Protein AF-A0A2J8SGE6-F1 (afdb_monomer_lite)

Sequence (129 aa):
MLRLQMTDGHISCTAVEFSYMSEISLNTPPGTKVKLSGIVDIKNGFLLLNDSNTTVLGGEVEHLIEKWELQRSLSKHNRSNIGTEGGPPPFVPFGQKCVSHVQVDSRELDRRKTLQVTMPVKPTNDNDE

Organism: Pongo abelii (NCBI:txid9601)

Structure (mmCIF, N/CA/C/O backbone):
data_AF-A0A2J8SGE6-F1
#
_entry.id   AF-A0A2J8SGE6-F1
#
loop_
_atom_site.group_PDB
_atom_site.id
_atom_site.type_symbol
_atom_site.label_atom_id
_atom_site.label_alt_id
_atom_site.label_comp_id
_atom_site.label_asym_id
_atom_site.label_entity_id
_atom_site.label_seq_id
_atom_site.pdbx_PDB_ins_code
_atom_site.Cartn_x
_atom_site.Cartn_y
_atom_site.Cartn_z
_atom_site.occupancy
_atom_site.B_iso_or_equiv
_atom_site.auth_seq_id
_atom_site.auth_comp_id
_atom_site.auth_asym_id
_atom_site.auth_atom_id
_atom_site.pdbx_PDB_model_num
ATOM 1 N N . MET A 1 1 ? -10.335 5.017 -1.356 1.00 87.31 1 MET A N 1
ATOM 2 C CA . MET A 1 1 ? -10.394 3.543 -1.296 1.00 87.31 1 MET A CA 1
ATOM 3 C C . MET A 1 1 ? -9.316 2.957 -2.193 1.00 87.31 1 MET A C 1
ATOM 5 O O . MET A 1 1 ? -9.502 2.845 -3.402 1.00 87.31 1 MET A O 1
ATOM 9 N N . LEU A 1 2 ? -8.174 2.626 -1.601 1.00 94.19 2 LEU A N 1
ATOM 10 C CA . LEU A 1 2 ? -7.028 1.995 -2.250 1.00 94.19 2 LEU A CA 1
ATOM 11 C C . LEU A 1 2 ? -7.039 0.475 -2.042 1.00 94.19 2 LEU A C 1
ATOM 13 O O . LEU A 1 2 ? -7.456 -0.018 -0.994 1.00 94.19 2 LEU A O 1
ATOM 17 N N . ARG A 1 3 ? -6.534 -0.267 -3.035 1.00 95.44 3 ARG A N 1
ATOM 18 C CA . ARG A 1 3 ? -6.183 -1.688 -2.910 1.00 95.44 3 ARG A CA 1
ATOM 19 C C . ARG A 1 3 ? -4.673 -1.821 -3.030 1.00 95.44 3 ARG A C 1
ATOM 21 O O . ARG A 1 3 ? -4.116 -1.491 -4.074 1.00 95.44 3 ARG A O 1
ATOM 28 N N . LEU A 1 4 ? -4.030 -2.323 -1.987 1.00 95.50 4 LEU A N 1
ATOM 29 C CA . LEU A 1 4 ? -2.581 -2.462 -1.914 1.00 95.50 4 LEU A CA 1
ATOM 30 C C . LEU A 1 4 ? -2.195 -3.928 -2.091 1.00 95.50 4 LEU A C 1
ATOM 32 O O . LEU A 1 4 ? -2.804 -4.816 -1.495 1.00 95.50 4 LEU A O 1
ATOM 36 N N . GLN A 1 5 ? -1.177 -4.179 -2.907 1.00 95.81 5 GLN A N 1
ATOM 37 C CA . GLN A 1 5 ? -0.484 -5.462 -2.926 1.00 95.81 5 GLN A CA 1
ATOM 38 C C . GLN A 1 5 ? 0.791 -5.307 -2.114 1.00 95.81 5 GLN A C 1
ATOM 40 O O . GLN A 1 5 ? 1.620 -4.449 -2.411 1.00 95.81 5 GLN A O 1
ATOM 45 N N . MET A 1 6 ? 0.909 -6.109 -1.066 1.00 96.31 6 MET A N 1
ATOM 46 C CA . MET A 1 6 ? 1.995 -6.033 -0.100 1.00 96.31 6 MET A CA 1
ATOM 47 C C . MET A 1 6 ? 2.744 -7.361 -0.072 1.00 96.31 6 MET A C 1
ATOM 49 O O . MET A 1 6 ? 2.190 -8.406 -0.410 1.00 96.31 6 MET A O 1
ATOM 53 N N . THR A 1 7 ? 4.013 -7.317 0.315 1.00 96.94 7 THR A N 1
ATOM 54 C CA . THR A 1 7 ? 4.856 -8.504 0.461 1.00 96.94 7 THR A CA 1
ATOM 55 C C . THR A 1 7 ? 5.840 -8.295 1.601 1.00 96.94 7 THR A C 1
ATOM 57 O O . THR A 1 7 ? 6.327 -7.181 1.802 1.00 96.94 7 THR A O 1
ATOM 60 N N . ASP A 1 8 ? 6.132 -9.361 2.338 1.00 96.31 8 ASP A N 1
ATOM 61 C CA . ASP A 1 8 ? 7.225 -9.409 3.316 1.00 96.31 8 ASP A CA 1
ATOM 62 C C . ASP A 1 8 ? 8.561 -9.855 2.686 1.00 96.31 8 ASP A C 1
ATOM 64 O O . ASP A 1 8 ? 9.577 -9.941 3.372 1.00 96.31 8 ASP A O 1
ATOM 68 N N . GLY A 1 9 ? 8.568 -10.117 1.374 1.00 95.75 9 GLY A N 1
ATOM 69 C CA . GLY A 1 9 ? 9.696 -10.669 0.621 1.00 95.75 9 GLY A CA 1
ATOM 70 C C . GLY A 1 9 ? 9.510 -12.136 0.223 1.00 95.75 9 GLY A C 1
ATOM 71 O O . GLY A 1 9 ? 10.180 -12.597 -0.698 1.00 95.75 9 GLY A O 1
ATOM 72 N N . HIS A 1 10 ? 8.566 -12.847 0.842 1.00 96.81 10 HIS A N 1
ATOM 73 C CA . HIS A 1 10 ? 8.276 -14.255 0.558 1.00 96.81 10 HIS A CA 1
ATOM 74 C C . HIS A 1 10 ? 6.798 -14.493 0.249 1.00 96.81 10 HIS A C 1
ATOM 76 O O . HIS A 1 10 ? 6.465 -15.183 -0.715 1.00 96.81 10 HIS A O 1
ATOM 82 N N . ILE A 1 11 ? 5.905 -13.909 1.043 1.00 96.75 11 ILE A N 1
ATOM 83 C CA . ILE A 1 11 ? 4.461 -14.070 0.943 1.00 96.75 11 ILE A CA 1
ATOM 84 C C . ILE A 1 11 ? 3.851 -12.747 0.503 1.00 96.75 11 ILE A C 1
ATOM 86 O O . ILE A 1 11 ? 4.106 -11.687 1.070 1.00 96.75 11 ILE A O 1
ATOM 90 N N . SER A 1 12 ? 3.002 -12.82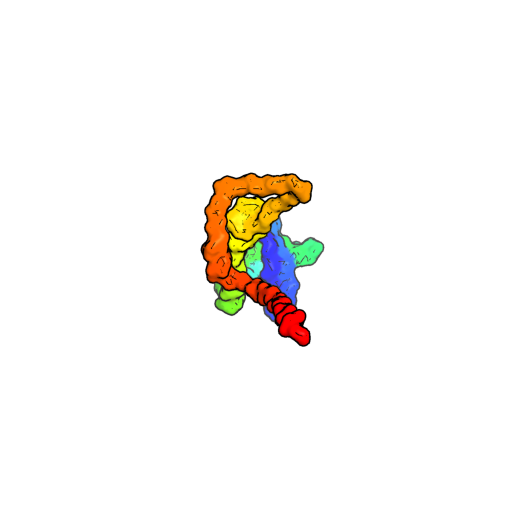5 -0.518 1.00 96.62 12 SER A N 1
ATOM 91 C CA . SER A 1 12 ? 2.218 -11.684 -0.980 1.00 96.62 12 SER A CA 1
ATOM 92 C C . SER A 1 12 ? 0.828 -11.703 -0.354 1.00 96.62 12 SER A C 1
ATOM 94 O O . SER A 1 12 ? 0.179 -12.747 -0.296 1.00 96.62 12 SER A O 1
ATOM 96 N N . CYS A 1 13 ? 0.344 -10.540 0.064 1.00 96.44 13 CYS A N 1
ATOM 97 C CA . CYS A 1 13 ? -1.010 -10.354 0.565 1.00 96.44 13 CYS A CA 1
ATOM 98 C C . CYS A 1 13 ? -1.667 -9.130 -0.079 1.00 96.44 13 CYS A C 1
ATOM 100 O O . CYS A 1 13 ? -1.011 -8.278 -0.685 1.00 96.44 13 CYS A O 1
ATOM 102 N N . THR A 1 14 ? -2.994 -9.064 0.019 1.00 97.44 14 THR A N 1
ATOM 103 C CA . THR A 1 14 ? -3.757 -7.913 -0.464 1.00 97.44 14 THR A CA 1
ATOM 104 C C . THR A 1 14 ? -4.375 -7.189 0.717 1.00 97.44 14 THR A C 1
ATOM 106 O O . THR A 1 14 ? -4.931 -7.810 1.621 1.00 97.44 14 THR A O 1
ATOM 109 N N . ALA A 1 15 ? -4.294 -5.870 0.696 1.00 96.81 15 ALA A N 1
ATOM 110 C CA . ALA A 1 15 ? -4.876 -5.009 1.703 1.00 96.81 15 ALA A CA 1
ATOM 111 C C . ALA A 1 15 ? -5.817 -3.995 1.053 1.00 96.81 15 ALA A C 1
ATOM 113 O O . ALA A 1 15 ? -5.686 -3.668 -0.132 1.00 96.81 15 ALA A O 1
ATOM 114 N N . VAL A 1 16 ? -6.781 -3.511 1.824 1.00 96.25 16 VAL A N 1
ATOM 115 C CA . VAL A 1 16 ? -7.722 -2.477 1.402 1.00 96.25 16 VAL A CA 1
ATOM 116 C C . VAL A 1 16 ? -7.757 -1.364 2.434 1.00 96.25 16 VAL A C 1
ATOM 118 O O . VAL A 1 16 ? -7.721 -1.607 3.639 1.00 96.25 16 VAL A O 1
ATOM 121 N N . GLU A 1 17 ? -7.840 -0.137 1.940 1.00 95.06 17 GLU A N 1
ATOM 122 C CA . GLU A 1 17 ? -8.131 1.035 2.756 1.00 95.06 17 GLU A CA 1
ATOM 123 C C . GLU A 1 17 ? -9.577 0.926 3.264 1.00 95.06 17 GLU A C 1
ATOM 125 O O . GLU A 1 17 ? -10.528 1.112 2.500 1.00 95.06 17 GLU A O 1
ATOM 130 N N . PHE A 1 18 ? -9.739 0.573 4.541 1.00 94.12 18 PHE A N 1
ATOM 131 C CA . PHE A 1 18 ? -11.044 0.425 5.188 1.00 94.12 18 PHE A CA 1
ATOM 132 C C . PHE A 1 18 ? -11.571 1.761 5.725 1.00 94.12 18 PHE A C 1
ATOM 134 O O . PHE A 1 18 ? -12.774 2.011 5.741 1.00 94.12 18 PHE A O 1
ATOM 141 N N . SER A 1 19 ? -10.670 2.637 6.157 1.00 91.94 19 SER A N 1
ATOM 142 C CA . SER A 1 19 ? -10.953 4.023 6.538 1.00 91.94 19 SER A CA 1
ATOM 143 C C . SER A 1 19 ? -9.974 4.939 5.824 1.00 91.94 19 SER A C 1
ATOM 145 O O . SER A 1 19 ? -8.906 4.474 5.443 1.00 91.94 19 SER A O 1
ATOM 147 N N . TYR A 1 20 ? -10.345 6.207 5.627 1.00 89.88 20 TYR A N 1
ATOM 148 C CA . TYR A 1 20 ? -9.513 7.160 4.891 1.00 89.88 20 TYR A CA 1
ATOM 149 C C . TYR A 1 20 ? -8.087 7.200 5.447 1.00 89.88 20 TYR A C 1
ATOM 151 O O . TYR A 1 20 ? -7.924 7.363 6.657 1.00 89.88 20 TYR A O 1
ATOM 159 N N . MET A 1 21 ? -7.100 7.059 4.561 1.00 89.94 21 MET A N 1
ATOM 160 C CA . MET A 1 21 ? -5.684 7.139 4.904 1.00 89.94 21 MET A CA 1
ATOM 161 C C . MET A 1 21 ? -5.003 8.279 4.159 1.00 89.94 21 MET A C 1
ATOM 163 O O . MET A 1 21 ? -4.990 8.310 2.929 1.00 89.94 21 MET A O 1
ATOM 167 N N . SER A 1 22 ? -4.415 9.217 4.899 1.00 87.62 22 SER A N 1
ATOM 168 C CA . SER A 1 22 ? -3.797 10.408 4.293 1.00 87.62 22 SER A CA 1
ATOM 169 C C . SER A 1 22 ? -2.366 10.178 3.791 1.00 87.62 22 SER A C 1
ATOM 171 O O . SER A 1 22 ? -1.934 10.837 2.845 1.00 87.62 22 SER A O 1
ATOM 173 N N . GLU A 1 23 ? -1.638 9.229 4.385 1.00 88.38 23 GLU A N 1
ATOM 174 C CA . GLU A 1 23 ? -0.219 8.992 4.081 1.00 88.38 23 GLU A CA 1
ATOM 175 C C . GLU A 1 23 ? 0.015 8.193 2.787 1.00 88.38 23 GLU A C 1
ATOM 177 O O . GLU A 1 23 ? 1.106 8.238 2.214 1.00 88.38 23 GLU A O 1
ATOM 182 N N . ILE A 1 24 ? -0.991 7.454 2.305 1.00 92.50 24 ILE A N 1
ATOM 183 C CA . ILE A 1 24 ? -0.877 6.581 1.130 1.00 92.50 24 ILE A CA 1
ATOM 184 C C . ILE A 1 24 ? -1.783 7.098 0.014 1.00 92.50 24 ILE A C 1
ATOM 186 O O . ILE A 1 24 ? -2.949 7.411 0.224 1.00 92.50 24 ILE A O 1
ATOM 190 N N . SER A 1 25 ? -1.258 7.152 -1.210 1.00 92.19 25 SER A N 1
ATOM 191 C CA . SER A 1 25 ? -2.011 7.573 -2.392 1.00 92.19 25 SER A CA 1
ATOM 192 C C . SER A 1 25 ? -1.638 6.741 -3.621 1.00 92.19 25 SER A C 1
ATOM 194 O O . SER A 1 25 ? -0.690 5.960 -3.606 1.00 92.19 25 SER A O 1
ATOM 196 N N . LEU A 1 26 ? -2.332 6.955 -4.744 1.00 89.62 26 LEU A N 1
ATOM 197 C CA . LEU A 1 26 ? -1.946 6.373 -6.040 1.00 89.62 26 LEU A CA 1
ATOM 198 C C . LEU A 1 26 ? -0.599 6.897 -6.575 1.00 89.62 26 LEU A C 1
ATOM 200 O O . LEU A 1 26 ? -0.118 6.411 -7.596 1.00 89.62 26 LEU A O 1
ATOM 204 N N . ASN A 1 27 ? -0.007 7.903 -5.927 1.00 90.12 27 ASN A N 1
ATOM 205 C CA . ASN A 1 27 ? 1.314 8.427 -6.262 1.00 90.12 27 ASN A CA 1
ATOM 206 C C . ASN A 1 27 ? 2.422 7.853 -5.375 1.00 90.12 27 ASN A C 1
ATOM 208 O O . ASN A 1 27 ? 3.582 8.178 -5.602 1.00 90.12 27 ASN A O 1
ATOM 212 N N . THR A 1 28 ? 2.086 7.027 -4.382 1.00 93.00 28 THR A N 1
ATOM 213 C CA . THR A 1 28 ? 3.083 6.369 -3.539 1.00 93.00 28 THR A CA 1
ATOM 214 C C . THR A 1 28 ? 3.911 5.402 -4.397 1.00 93.00 28 THR A C 1
ATOM 216 O O . THR A 1 28 ? 3.322 4.548 -5.070 1.00 93.00 28 THR A O 1
ATOM 219 N N . PRO A 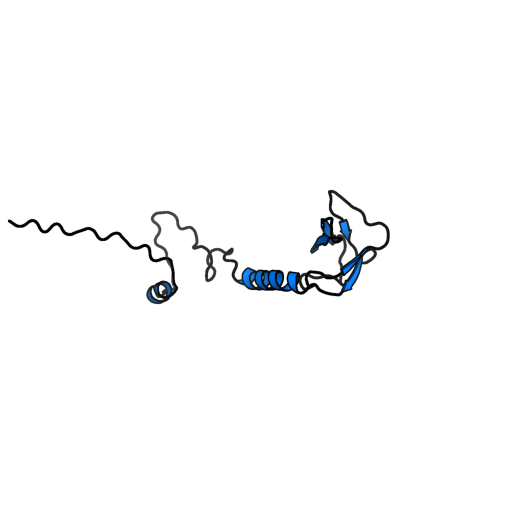1 29 ? 5.250 5.535 -4.416 1.00 93.88 29 PRO A N 1
ATOM 220 C CA . PRO A 1 29 ? 6.090 4.741 -5.296 1.00 93.88 29 PRO A CA 1
ATOM 221 C C . PRO A 1 29 ? 6.087 3.257 -4.889 1.00 93.88 29 PRO A C 1
ATOM 223 O O . PRO A 1 29 ? 6.007 2.913 -3.705 1.00 93.88 29 PRO A O 1
ATOM 226 N N . PRO A 1 30 ? 6.196 2.334 -5.856 1.00 95.12 30 PRO A N 1
ATOM 227 C CA . PRO A 1 30 ? 6.391 0.927 -5.556 1.00 95.12 30 PRO A CA 1
ATOM 228 C C . PRO A 1 30 ? 7.614 0.678 -4.670 1.00 95.12 30 PRO A C 1
ATOM 230 O O . PRO A 1 30 ? 8.678 1.276 -4.829 1.00 95.12 30 PRO A O 1
ATOM 233 N N . GLY A 1 31 ? 7.467 -0.264 -3.741 1.00 95.19 31 GLY A N 1
ATOM 234 C CA . GLY A 1 31 ? 8.528 -0.621 -2.806 1.00 95.19 31 GLY A CA 1
ATOM 235 C C . GLY A 1 31 ? 8.553 0.203 -1.518 1.00 95.19 31 GLY A C 1
ATOM 236 O O . GLY A 1 31 ? 9.367 -0.117 -0.645 1.00 95.19 31 GLY A O 1
ATOM 237 N N . THR A 1 32 ? 7.651 1.179 -1.355 1.00 96.88 32 THR A N 1
ATOM 238 C CA . THR A 1 32 ? 7.423 1.860 -0.074 1.00 96.88 32 THR A CA 1
ATOM 239 C C . THR A 1 32 ? 7.166 0.865 1.048 1.00 96.88 32 THR A C 1
ATOM 241 O O . THR A 1 32 ? 6.368 -0.066 0.925 1.00 96.88 32 THR A O 1
ATOM 244 N N . LYS A 1 33 ? 7.877 1.058 2.158 1.00 97.00 33 LYS A N 1
ATOM 245 C CA . LYS A 1 33 ? 7.747 0.243 3.358 1.00 97.00 33 LYS A CA 1
ATOM 246 C C . LYS A 1 33 ? 6.676 0.846 4.253 1.00 97.00 33 LYS A C 1
ATOM 248 O O . LYS A 1 33 ? 6.658 2.048 4.511 1.00 97.00 33 LYS A O 1
ATOM 253 N N . VAL A 1 34 ? 5.797 -0.015 4.742 1.00 96.44 34 VAL A N 1
ATOM 254 C CA . VAL A 1 34 ? 4.750 0.340 5.696 1.00 96.44 34 VAL A CA 1
ATOM 255 C C . VAL A 1 34 ? 4.868 -0.570 6.903 1.00 96.44 34 VAL A C 1
ATOM 257 O O . VAL A 1 34 ? 5.197 -1.751 6.781 1.00 96.44 34 VAL A O 1
ATOM 260 N N . LYS A 1 35 ? 4.621 -0.009 8.079 1.00 95.81 35 LYS A N 1
ATOM 261 C CA . LYS A 1 35 ? 4.583 -0.739 9.335 1.00 95.81 35 LYS A CA 1
ATOM 262 C C . LYS A 1 35 ? 3.132 -0.963 9.719 1.00 95.81 35 LYS A C 1
ATOM 264 O O . LYS A 1 35 ? 2.378 -0.002 9.845 1.00 95.81 35 LYS A O 1
ATOM 269 N N . LEU A 1 36 ? 2.779 -2.220 9.952 1.00 95.69 36 LEU A N 1
ATOM 270 C CA . LEU A 1 36 ? 1.513 -2.577 10.577 1.00 95.69 36 LEU A CA 1
ATOM 271 C C . LEU A 1 36 ? 1.711 -2.641 12.093 1.00 95.69 36 LEU A C 1
ATOM 273 O O . LEU A 1 36 ? 2.664 -3.260 12.571 1.00 95.69 36 LEU A O 1
ATOM 277 N N . SER A 1 37 ? 0.840 -1.974 12.842 1.00 95.00 37 SER A N 1
ATOM 278 C CA . SER A 1 37 ? 0.895 -1.884 14.301 1.00 95.00 37 SER A CA 1
ATOM 279 C C . SER A 1 37 ? -0.416 -2.367 14.916 1.00 95.00 37 SER A C 1
ATOM 281 O O . SER A 1 37 ? -1.499 -2.052 14.431 1.00 95.00 37 SER A O 1
ATOM 283 N N . GLY A 1 38 ? -0.313 -3.113 16.017 1.00 94.62 38 GLY A N 1
ATOM 284 C CA . GLY A 1 38 ? -1.473 -3.696 16.689 1.00 94.62 38 GLY A CA 1
ATOM 285 C C . GLY A 1 38 ? -2.047 -4.908 15.953 1.00 94.62 38 GLY A C 1
ATOM 286 O O . GLY A 1 38 ? -1.338 -5.613 15.236 1.00 94.62 38 GLY A O 1
ATOM 287 N N . ILE A 1 39 ? -3.333 -5.171 16.179 1.00 94.69 39 ILE A N 1
ATOM 288 C CA . ILE A 1 39 ? -4.060 -6.275 15.546 1.00 94.69 39 ILE A CA 1
ATOM 289 C C . ILE A 1 39 ? -4.759 -5.729 14.301 1.00 94.69 39 ILE A C 1
ATOM 291 O O . ILE A 1 39 ? -5.574 -4.813 14.396 1.00 94.69 39 ILE A O 1
ATOM 295 N N . VAL A 1 40 ? -4.429 -6.292 13.138 1.00 95.81 40 VAL A N 1
ATOM 296 C CA . VAL A 1 40 ? -5.056 -5.947 11.857 1.00 95.81 40 VAL A CA 1
ATOM 297 C C . VAL A 1 40 ? -6.068 -7.024 11.502 1.00 95.81 40 VAL A C 1
ATOM 299 O O . VAL A 1 40 ? -5.718 -8.200 11.384 1.00 95.81 40 VAL A O 1
ATOM 302 N N . ASP A 1 41 ? -7.319 -6.620 11.310 1.00 95.81 41 ASP A N 1
ATOM 303 C CA . ASP A 1 41 ? -8.372 -7.536 10.897 1.00 95.81 41 ASP A CA 1
ATOM 304 C C . ASP A 1 41 ? -8.164 -8.010 9.459 1.00 95.81 41 ASP A C 1
ATOM 306 O O . ASP A 1 41 ? -7.896 -7.224 8.546 1.00 95.81 41 ASP A O 1
ATOM 310 N N . ILE A 1 42 ? -8.350 -9.313 9.253 1.00 96.44 42 ILE A N 1
ATOM 311 C CA . ILE A 1 42 ? -8.332 -9.937 7.933 1.00 96.44 42 ILE A CA 1
ATOM 312 C C . ILE A 1 42 ? -9.720 -10.503 7.649 1.00 96.44 42 ILE A C 1
ATOM 314 O O . ILE A 1 42 ? -10.225 -11.352 8.388 1.00 96.44 42 ILE A O 1
ATOM 318 N N . LYS A 1 43 ? -10.341 -10.057 6.555 1.00 96.19 43 LYS A N 1
ATOM 319 C CA . LYS A 1 43 ? -11.639 -10.560 6.084 1.00 96.19 43 LYS A CA 1
ATOM 320 C C . LYS A 1 43 ? -11.519 -10.993 4.632 1.00 96.19 43 LYS A C 1
ATOM 322 O O . LYS A 1 43 ? -11.049 -10.233 3.793 1.00 96.19 4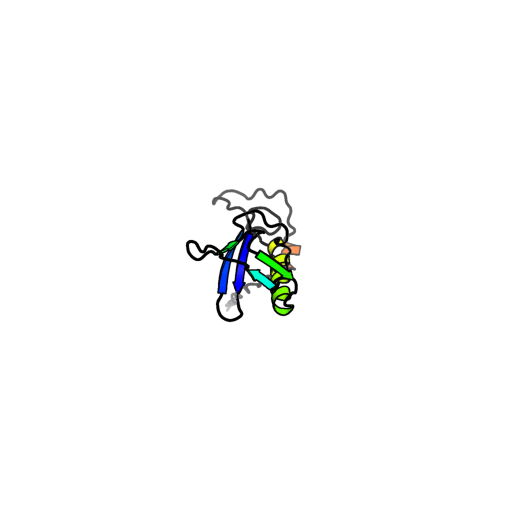3 LYS A O 1
ATOM 327 N N . ASN A 1 44 ? -11.906 -12.236 4.339 1.00 95.38 44 ASN A N 1
ATOM 328 C CA . ASN A 1 44 ? -11.871 -12.809 2.985 1.00 95.38 44 ASN A CA 1
ATOM 329 C C . ASN A 1 44 ? -10.498 -12.681 2.284 1.00 95.38 44 ASN A C 1
ATOM 331 O O . ASN A 1 44 ? -10.436 -12.521 1.070 1.00 95.38 44 ASN A O 1
ATOM 335 N N . GLY A 1 45 ? -9.401 -12.736 3.048 1.00 94.12 45 GLY A N 1
ATOM 336 C CA . GLY A 1 45 ? -8.037 -12.599 2.523 1.00 94.12 45 GLY A CA 1
ATOM 337 C C . GLY A 1 45 ? -7.559 -11.157 2.315 1.00 94.12 45 GLY A C 1
ATOM 338 O O . GLY A 1 45 ? -6.453 -10.966 1.814 1.00 94.12 45 GLY A O 1
ATOM 339 N N . PHE A 1 46 ? -8.351 -10.157 2.714 1.00 96.44 46 PHE A N 1
ATOM 340 C CA . PHE A 1 46 ? -7.969 -8.748 2.679 1.00 96.44 46 PHE A CA 1
ATOM 341 C C . PHE A 1 46 ? -7.641 -8.225 4.073 1.00 96.44 46 PHE A C 1
ATOM 343 O O . PHE A 1 46 ? -8.447 -8.371 4.993 1.00 96.44 46 PHE A O 1
ATOM 350 N N . LEU A 1 47 ? -6.479 -7.585 4.209 1.00 96.38 47 LEU A N 1
ATOM 351 C CA . LEU A 1 47 ? -6.128 -6.815 5.401 1.00 96.38 47 LEU A CA 1
ATOM 352 C C . LEU A 1 47 ? -6.906 -5.495 5.397 1.00 96.38 47 LEU A C 1
ATOM 354 O O . LEU A 1 47 ? -6.888 -4.773 4.397 1.00 96.38 47 LEU A O 1
ATOM 358 N N . LEU A 1 48 ? -7.570 -5.179 6.506 1.00 95.94 48 LEU A N 1
ATOM 359 C CA . LEU A 1 48 ? -8.335 -3.946 6.676 1.00 95.94 48 LEU A CA 1
ATOM 360 C C . LEU A 1 48 ? -7.448 -2.862 7.295 1.00 95.94 48 LEU A C 1
ATOM 362 O O . LEU A 1 48 ? -7.179 -2.866 8.499 1.00 95.94 48 LEU A O 1
ATOM 366 N N . LEU A 1 49 ? -6.973 -1.938 6.461 1.00 95.62 49 LEU A N 1
ATOM 367 C CA . LEU A 1 49 ? -6.044 -0.892 6.883 1.00 95.62 49 LEU A CA 1
ATOM 368 C C . LEU A 1 49 ? -6.766 0.402 7.249 1.00 95.62 49 LEU A C 1
ATOM 370 O O . LEU A 1 49 ? -7.777 0.771 6.645 1.00 95.62 49 LEU A O 1
ATOM 374 N N . ASN A 1 50 ? -6.216 1.086 8.245 1.00 94.12 50 ASN A N 1
ATOM 375 C CA . ASN A 1 50 ? -6.622 2.407 8.700 1.00 94.12 50 ASN A CA 1
ATOM 376 C C . ASN A 1 50 ? -5.389 3.190 9.193 1.00 94.12 50 ASN A C 1
ATOM 378 O O . ASN A 1 50 ? -4.321 2.614 9.407 1.00 94.12 50 ASN A O 1
ATOM 382 N N . ASP A 1 51 ? -5.547 4.49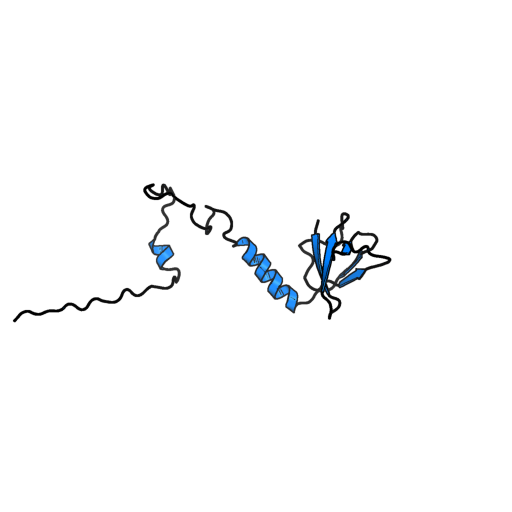6 9.421 1.00 92.81 51 ASP A N 1
ATOM 383 C CA . ASP A 1 51 ? -4.458 5.357 9.918 1.00 92.81 51 ASP A CA 1
ATOM 384 C C . ASP A 1 51 ? -3.978 4.971 11.334 1.00 92.81 51 ASP A C 1
ATOM 386 O O . ASP A 1 51 ? -2.883 5.337 11.747 1.00 92.81 51 ASP A O 1
ATOM 390 N N . SER A 1 52 ? -4.765 4.208 12.101 1.00 92.69 52 SER A N 1
ATOM 391 C CA . SER A 1 52 ? -4.371 3.762 13.447 1.00 92.69 52 SER A CA 1
ATOM 392 C C . SER A 1 52 ? -3.458 2.534 13.439 1.00 92.69 52 SER A C 1
ATOM 394 O O . SER A 1 52 ? -2.653 2.361 14.352 1.00 92.69 52 SER A O 1
ATOM 396 N N . ASN A 1 53 ? -3.598 1.660 12.441 1.00 94.06 53 ASN A N 1
ATOM 397 C CA . ASN A 1 53 ? -2.884 0.389 12.359 1.00 94.06 53 ASN A CA 1
ATOM 398 C C . ASN A 1 53 ? -1.776 0.382 11.304 1.00 94.06 53 ASN A C 1
ATOM 400 O O .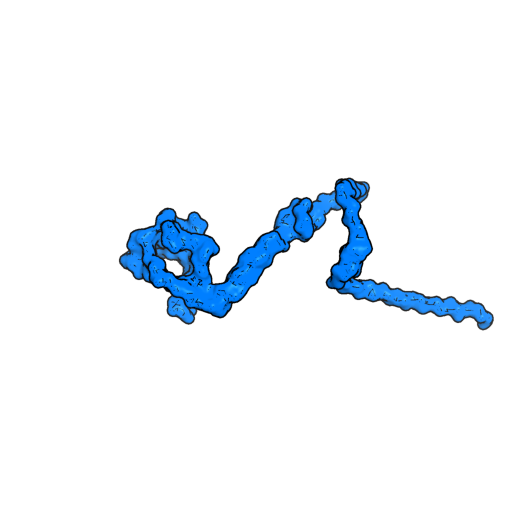 ASN A 1 53 ? -1.011 -0.579 11.250 1.00 94.06 53 ASN A O 1
ATOM 404 N N . THR A 1 54 ? -1.666 1.430 10.490 1.00 95.19 54 THR A N 1
ATOM 405 C CA . THR A 1 54 ? -0.687 1.523 9.409 1.00 95.19 54 THR A CA 1
ATOM 406 C C . THR A 1 54 ? 0.098 2.820 9.513 1.00 95.19 54 THR A C 1
ATOM 408 O O . THR A 1 54 ? -0.477 3.890 9.657 1.00 95.19 54 THR A O 1
ATOM 411 N N . THR A 1 55 ? 1.420 2.729 9.403 1.00 95.56 55 THR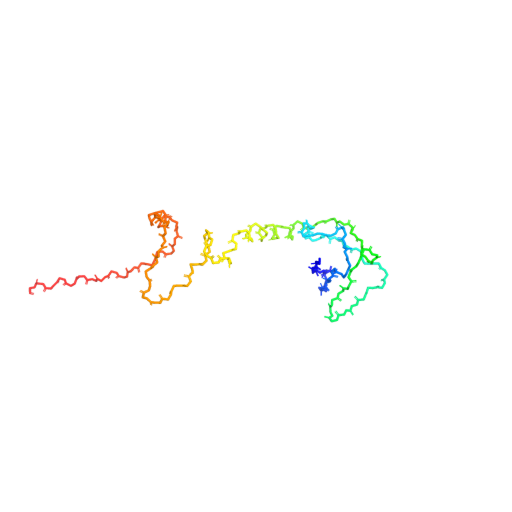 A N 1
ATOM 412 C CA . THR A 1 55 ? 2.316 3.893 9.365 1.00 95.56 55 THR A CA 1
ATOM 413 C C . THR A 1 55 ? 3.267 3.759 8.188 1.00 95.56 55 THR A C 1
ATOM 415 O O . THR A 1 55 ? 3.881 2.701 8.005 1.00 95.56 55 THR A O 1
ATOM 418 N N . VAL A 1 56 ? 3.420 4.811 7.387 1.00 96.06 56 VAL A N 1
ATOM 419 C CA . VAL A 1 56 ? 4.334 4.795 6.245 1.00 96.06 56 VAL A CA 1
ATOM 420 C C . VAL A 1 56 ? 5.758 5.069 6.725 1.00 96.06 56 VAL A C 1
ATOM 422 O O . VAL A 1 56 ? 6.053 6.104 7.311 1.00 96.06 56 VAL A O 1
ATOM 425 N N . LEU A 1 57 ? 6.669 4.127 6.469 1.00 95.62 57 LEU A N 1
ATOM 426 C CA . LEU A 1 57 ? 8.101 4.302 6.745 1.00 95.62 57 LEU A CA 1
ATOM 427 C C . LEU A 1 57 ? 8.826 4.975 5.570 1.00 95.62 57 LEU A C 1
ATOM 429 O O . LEU A 1 57 ? 9.934 5.482 5.729 1.00 95.62 57 LEU A O 1
ATOM 433 N N . GLY A 1 58 ? 8.207 4.968 4.388 1.00 94.19 58 GLY A N 1
ATOM 434 C CA . GLY A 1 58 ? 8.761 5.538 3.167 1.00 94.19 58 GLY A CA 1
ATOM 435 C C . GLY A 1 58 ? 9.702 4.576 2.445 1.00 94.19 58 GLY A C 1
ATOM 436 O O . GLY A 1 58 ? 9.543 3.351 2.494 1.00 94.19 58 GLY A O 1
ATOM 437 N N . GLY A 1 59 ? 10.669 5.151 1.738 1.00 94.69 59 GLY A N 1
ATOM 438 C CA . GLY A 1 59 ? 11.560 4.421 0.846 1.00 94.69 59 GLY A CA 1
ATOM 439 C C . GLY A 1 59 ? 10.887 4.001 -0.459 1.00 94.69 59 GLY A C 1
ATOM 440 O O . GLY A 1 59 ? 9.671 4.098 -0.641 1.00 94.69 59 GLY A O 1
ATOM 441 N N . GLU A 1 60 ? 11.715 3.519 -1.370 1.00 93.75 60 GLU A N 1
ATOM 442 C CA . GLU A 1 60 ? 11.313 3.107 -2.706 1.00 93.75 60 GLU A CA 1
ATOM 443 C C . GLU A 1 60 ? 12.232 1.994 -3.210 1.00 93.75 60 GLU A C 1
ATOM 445 O O . GLU A 1 60 ? 13.299 1.745 -2.643 1.00 93.75 60 GLU A O 1
ATOM 450 N N . VAL A 1 61 ? 11.793 1.276 -4.240 1.00 94.69 61 VAL A N 1
ATOM 451 C CA . VAL A 1 61 ? 12.601 0.242 -4.890 1.00 94.69 61 VAL A CA 1
ATOM 452 C C . VAL A 1 61 ? 12.654 0.563 -6.376 1.00 94.69 61 VAL A C 1
ATOM 454 O O . VAL A 1 61 ? 11.690 0.311 -7.095 1.00 94.69 61 VAL A O 1
ATOM 457 N N . GLU A 1 62 ? 13.790 1.099 -6.820 1.00 92.50 62 GLU A N 1
ATOM 458 C CA . GLU A 1 62 ? 14.029 1.607 -8.181 1.00 92.50 62 GLU A CA 1
ATOM 459 C C . GLU A 1 62 ? 13.558 0.631 -9.270 1.00 92.50 62 GLU A C 1
ATOM 461 O O . GLU A 1 62 ? 12.754 0.984 -10.131 1.00 92.50 62 GLU A O 1
ATOM 466 N N . HIS A 1 63 ? 13.924 -0.647 -9.151 1.00 91.00 63 HIS A N 1
ATOM 467 C CA . HIS A 1 63 ? 13.553 -1.662 -10.139 1.00 91.00 63 HIS A CA 1
ATOM 468 C C . HIS A 1 63 ? 12.034 -1.920 -10.244 1.00 91.00 63 HIS A C 1
ATOM 470 O O . HIS A 1 63 ? 11.539 -2.366 -11.279 1.00 91.00 63 HIS A O 1
ATOM 476 N N . LEU A 1 64 ? 11.262 -1.647 -9.184 1.00 90.50 64 LEU A N 1
ATOM 477 C CA . LEU A 1 64 ? 9.796 -1.714 -9.233 1.00 90.50 64 LEU A CA 1
ATOM 478 C C . LEU A 1 64 ? 9.182 -0.434 -9.814 1.00 90.50 64 LEU A C 1
ATOM 480 O O . LEU A 1 64 ? 8.112 -0.499 -10.426 1.00 90.50 64 LEU A O 1
ATOM 484 N N . ILE A 1 65 ? 9.847 0.710 -9.634 1.00 91.12 65 ILE A N 1
ATOM 485 C CA . ILE A 1 65 ? 9.398 2.012 -10.132 1.00 91.12 65 ILE A CA 1
ATOM 486 C C . ILE A 1 65 ? 9.453 2.050 -11.658 1.00 91.12 65 ILE A C 1
ATOM 488 O O . ILE A 1 65 ? 8.456 2.423 -12.268 1.00 91.12 65 ILE A O 1
ATOM 492 N N . GLU A 1 66 ? 10.541 1.588 -12.283 1.00 89.00 66 GLU A N 1
ATOM 493 C CA . GLU A 1 66 ? 10.707 1.613 -13.748 1.00 89.00 66 GLU A CA 1
ATOM 494 C C . GLU A 1 66 ? 9.498 1.009 -14.485 1.00 89.00 66 GLU A C 1
ATOM 496 O O . GLU A 1 66 ? 8.895 1.620 -15.375 1.00 89.00 66 GLU A O 1
ATOM 501 N N . LYS A 1 67 ? 9.084 -0.196 -14.069 1.00 85.12 67 LYS A N 1
ATOM 502 C CA . LYS A 1 67 ? 7.923 -0.891 -14.640 1.00 85.12 67 LYS A CA 1
ATOM 503 C C . LYS A 1 67 ? 6.623 -0.127 -14.384 1.00 85.12 67 LYS A C 1
ATOM 505 O O . LYS A 1 67 ? 5.764 -0.058 -15.266 1.00 85.12 67 LYS A O 1
ATOM 510 N N . TRP A 1 68 ? 6.459 0.408 -13.179 1.00 87.88 68 TRP A N 1
ATOM 511 C CA . TRP A 1 68 ? 5.252 1.119 -12.769 1.00 87.88 68 TRP A CA 1
ATOM 512 C C . TRP A 1 68 ? 5.082 2.454 -13.496 1.00 87.88 68 TRP A C 1
ATOM 514 O O . TRP A 1 68 ? 3.984 2.745 -13.971 1.00 87.88 68 TRP A O 1
ATOM 524 N N . GLU A 1 69 ? 6.148 3.236 -13.656 1.00 85.69 69 GLU A N 1
ATOM 525 C CA . GLU A 1 69 ? 6.121 4.497 -14.399 1.00 85.69 69 GLU A CA 1
ATOM 526 C C . GLU A 1 69 ? 5.824 4.273 -15.878 1.00 85.69 69 GLU A C 1
ATOM 528 O O . GLU A 1 69 ? 4.982 4.974 -16.449 1.00 85.69 69 GLU A O 1
ATOM 533 N N . LEU A 1 70 ? 6.435 3.250 -16.488 1.00 85.25 70 LEU A N 1
ATOM 534 C CA . LEU A 1 70 ? 6.129 2.864 -17.862 1.00 85.25 70 LEU A CA 1
ATOM 535 C C . LEU A 1 70 ? 4.646 2.513 -18.013 1.00 85.25 70 LEU A C 1
ATOM 537 O O . LEU A 1 70 ? 3.972 3.038 -18.902 1.00 85.25 70 LEU A O 1
ATOM 541 N N . GLN A 1 71 ? 4.111 1.673 -17.123 1.00 83.19 71 GLN A N 1
ATOM 542 C CA . GLN A 1 71 ? 2.688 1.333 -17.132 1.00 83.19 71 GLN A CA 1
ATOM 543 C C . GLN A 1 71 ? 1.817 2.577 -16.954 1.00 83.19 71 GLN A C 1
ATOM 545 O O . GLN A 1 71 ? 0.899 2.784 -17.739 1.00 83.19 71 GLN A O 1
ATOM 550 N N . ARG A 1 72 ? 2.133 3.448 -15.993 1.00 82.69 72 ARG A N 1
ATOM 551 C CA . ARG A 1 72 ? 1.407 4.698 -15.737 1.00 82.69 72 ARG A CA 1
ATOM 552 C C . ARG A 1 72 ? 1.419 5.643 -16.944 1.00 82.69 72 ARG A C 1
ATOM 554 O O . ARG A 1 72 ? 0.403 6.283 -17.222 1.00 82.69 72 ARG A O 1
ATOM 561 N N . SER A 1 73 ? 2.531 5.720 -17.673 1.00 81.50 73 SER A N 1
ATOM 562 C CA . SER A 1 73 ? 2.658 6.502 -18.910 1.00 81.50 73 SER A CA 1
ATOM 563 C C . SER A 1 73 ? 1.822 5.909 -20.054 1.00 81.50 73 SER A C 1
ATOM 565 O O . SER A 1 73 ? 1.105 6.628 -20.758 1.00 81.50 73 SER A O 1
ATOM 567 N N . LEU A 1 74 ? 1.827 4.580 -20.200 1.00 77.81 74 LEU A N 1
ATOM 568 C CA . LEU A 1 74 ? 1.049 3.867 -21.217 1.00 77.81 74 LEU A CA 1
ATOM 569 C C . LEU A 1 74 ? -0.455 3.841 -20.929 1.00 77.81 74 LEU A C 1
ATOM 571 O O . LEU A 1 74 ? -1.240 3.846 -21.873 1.00 77.81 74 LEU A O 1
ATOM 575 N N . SER A 1 75 ? -0.884 3.891 -19.666 1.00 66.38 75 SER A N 1
ATOM 576 C CA . SER A 1 75 ? -2.304 3.967 -19.286 1.00 66.38 75 SER A CA 1
ATOM 577 C C . SER A 1 75 ? -3.030 5.141 -19.945 1.00 66.38 75 SER A C 1
ATOM 579 O O . SER A 1 75 ? -4.206 5.027 -20.280 1.00 66.38 75 SER A O 1
ATOM 581 N N . LYS A 1 76 ? -2.328 6.256 -20.189 1.00 62.50 76 LYS A N 1
ATOM 582 C CA . LYS A 1 76 ? -2.869 7.422 -20.910 1.00 62.50 76 LYS A CA 1
ATOM 583 C C . LYS A 1 76 ? -3.150 7.139 -22.389 1.00 62.50 76 LYS A C 1
ATOM 585 O O . LYS A 1 76 ? -3.961 7.822 -22.997 1.00 62.50 76 LYS A O 1
ATOM 590 N N . HIS A 1 77 ? -2.490 6.130 -22.948 1.00 61.53 77 HIS A N 1
ATOM 591 C CA . HIS A 1 77 ? -2.645 5.668 -24.324 1.00 61.53 77 HIS A CA 1
ATOM 592 C C . HIS A 1 77 ? -3.570 4.447 -24.419 1.00 61.53 77 HIS A C 1
ATOM 594 O O . HIS A 1 77 ? -3.681 3.845 -25.488 1.00 61.53 77 HIS A O 1
ATOM 600 N N . ASN A 1 78 ? -4.220 4.053 -23.316 1.00 57.50 78 ASN A N 1
ATOM 601 C CA . ASN A 1 78 ? -5.160 2.946 -23.321 1.00 57.50 78 ASN A CA 1
ATOM 602 C C . ASN A 1 78 ? -6.394 3.327 -24.150 1.00 57.50 78 ASN A C 1
ATOM 604 O O . ASN A 1 78 ? -7.254 4.095 -23.716 1.00 57.50 78 ASN A O 1
ATOM 608 N N . ARG A 1 79 ? -6.464 2.747 -25.347 1.00 62.81 79 ARG A N 1
ATOM 609 C CA . ARG A 1 79 ? -7.517 2.856 -26.364 1.00 62.81 79 ARG A CA 1
ATOM 610 C C . ARG A 1 79 ? -8.808 2.165 -25.898 1.00 62.81 79 ARG A C 1
ATOM 612 O O . ARG A 1 79 ? -9.333 1.305 -26.583 1.00 62.81 79 ARG A O 1
ATOM 619 N N . SER A 1 80 ? -9.277 2.446 -24.690 1.00 57.50 80 SER A N 1
ATOM 620 C CA . SER A 1 80 ? -10.448 1.776 -24.099 1.00 57.50 80 SER A CA 1
ATOM 621 C C . SER A 1 80 ? -11.752 2.542 -24.326 1.00 57.50 80 SER A C 1
ATOM 623 O O . SER A 1 80 ? -12.828 1.959 -24.228 1.00 57.50 80 SER A O 1
ATOM 625 N N . ASN A 1 81 ? -11.665 3.820 -24.706 1.00 57.28 81 ASN A N 1
ATOM 626 C CA . ASN A 1 81 ? -12.824 4.632 -25.050 1.00 57.28 81 ASN A CA 1
ATOM 627 C C . ASN A 1 81 ? -13.103 4.535 -26.556 1.00 57.28 81 ASN A C 1
ATOM 629 O O . ASN A 1 81 ? -12.235 4.824 -27.384 1.00 57.28 81 ASN A O 1
ATOM 633 N N . ILE A 1 82 ? -14.320 4.112 -26.909 1.00 55.94 82 ILE A N 1
ATOM 634 C CA . ILE A 1 82 ? -14.804 4.098 -28.294 1.00 55.94 82 ILE A CA 1
ATOM 635 C C . ILE A 1 82 ? -14.794 5.544 -28.829 1.00 55.94 82 ILE A C 1
ATOM 637 O O . ILE A 1 82 ? -15.290 6.454 -28.167 1.00 55.94 82 ILE A O 1
ATOM 641 N N . GLY A 1 83 ? -14.226 5.776 -30.016 1.00 57.22 83 GLY A N 1
ATOM 642 C CA . GLY A 1 83 ? -14.342 7.065 -30.717 1.00 57.22 83 GLY A CA 1
ATOM 643 C C . GLY A 1 83 ? -13.465 8.233 -30.231 1.00 57.22 83 GLY A C 1
ATOM 644 O O . GLY A 1 83 ? -13.611 9.329 -30.763 1.00 57.22 83 GLY A O 1
ATOM 645 N N . THR A 1 84 ? -12.544 8.041 -29.279 1.00 56.16 84 THR A N 1
ATOM 646 C CA . THR A 1 84 ? -11.476 9.029 -28.999 1.00 56.16 84 THR A CA 1
ATOM 647 C C . THR A 1 84 ? -10.258 8.778 -29.891 1.00 56.16 84 THR A C 1
ATOM 649 O O . THR A 1 84 ? -10.069 7.647 -30.326 1.00 56.16 84 THR A O 1
ATOM 652 N N . GLU A 1 85 ? -9.412 9.783 -30.141 1.00 51.41 85 GLU A N 1
ATOM 653 C CA . GLU A 1 85 ? -8.173 9.664 -30.939 1.00 51.41 85 GLU A CA 1
ATOM 654 C C . GLU A 1 85 ? -7.364 8.404 -30.566 1.00 51.41 85 GLU A C 1
ATOM 656 O O . GLU A 1 85 ? -6.864 8.260 -29.450 1.00 51.41 85 GLU A O 1
ATOM 661 N N . GLY A 1 86 ? -7.280 7.448 -31.497 1.00 57.84 86 GLY A N 1
ATOM 662 C CA . GLY A 1 86 ? -6.613 6.159 -31.299 1.00 57.84 86 GLY A CA 1
ATOM 663 C C . GLY A 1 86 ? -7.463 5.038 -30.677 1.00 57.84 86 GLY A C 1
ATOM 664 O O . GLY A 1 86 ? -7.008 3.902 -30.673 1.00 57.84 86 GLY A O 1
ATOM 665 N N . GLY A 1 87 ? -8.681 5.280 -30.200 1.00 63.41 87 GLY A N 1
ATOM 666 C CA . GLY A 1 87 ? -9.620 4.258 -29.714 1.00 63.41 87 GLY A CA 1
ATOM 667 C C . GLY A 1 87 ? -10.036 3.237 -30.789 1.00 63.41 87 GLY A C 1
ATOM 668 O O . GLY A 1 87 ? -9.882 3.509 -31.983 1.00 63.41 87 GLY A O 1
ATOM 669 N N . PRO A 1 88 ? -10.560 2.053 -30.411 1.00 64.81 88 PRO A N 1
ATOM 670 C CA . PRO A 1 88 ? -11.179 1.135 -31.356 1.00 64.81 88 PRO A CA 1
ATOM 671 C C . PRO A 1 88 ? -12.301 1.873 -32.099 1.00 64.81 88 PRO A C 1
ATOM 673 O O . PRO A 1 88 ? -13.054 2.633 -31.472 1.00 64.81 88 PRO A O 1
ATOM 676 N N . PRO A 1 89 ? -12.406 1.694 -33.427 1.00 65.62 89 PRO A N 1
ATOM 677 C CA . PRO A 1 89 ? -13.457 2.338 -34.193 1.00 65.62 89 PRO A CA 1
ATOM 678 C C . PRO A 1 89 ? -14.825 1.895 -33.652 1.00 65.62 89 PRO A C 1
ATOM 680 O O . PRO A 1 89 ? -14.981 0.732 -33.261 1.00 65.62 89 PRO A O 1
ATOM 683 N N . PRO A 1 90 ? -15.819 2.798 -33.601 1.00 69.38 90 PRO A N 1
ATOM 684 C CA . PRO A 1 90 ? -17.164 2.427 -33.191 1.00 69.38 90 PRO A CA 1
ATOM 685 C C . PRO A 1 90 ? -17.696 1.323 -34.108 1.00 69.38 90 PRO A C 1
ATOM 687 O O . PRO A 1 90 ? -17.469 1.346 -35.319 1.00 69.38 90 PRO A O 1
ATOM 690 N N . PHE A 1 91 ? -18.409 0.353 -33.533 1.00 69.75 91 PHE A N 1
ATOM 691 C CA . PHE A 1 91 ? -19.075 -0.670 -34.330 1.00 69.75 91 PHE A CA 1
ATOM 692 C C . PHE A 1 91 ? -20.139 -0.005 -35.207 1.00 69.75 91 PHE A C 1
ATOM 694 O O . PHE A 1 91 ? -21.046 0.656 -34.699 1.00 69.75 91 PHE A O 1
ATOM 701 N N . VAL A 1 92 ? -20.026 -0.186 -36.522 1.00 75.62 92 VAL A N 1
ATOM 702 C CA . VAL A 1 92 ? -21.015 0.283 -37.493 1.00 75.62 92 VAL A CA 1
ATOM 703 C C . VAL A 1 92 ? -21.733 -0.946 -38.057 1.00 75.62 92 VAL A C 1
ATOM 705 O O . VAL A 1 92 ? -21.058 -1.848 -38.558 1.00 75.62 92 VAL A O 1
ATOM 708 N N . PRO A 1 93 ? -23.077 -1.019 -37.986 1.00 78.50 93 PRO A N 1
ATOM 709 C CA . PRO A 1 93 ? -23.835 -2.100 -38.605 1.00 78.50 93 PRO A CA 1
ATOM 710 C C . PRO A 1 93 ? -23.542 -2.224 -40.105 1.00 78.50 93 PRO A C 1
ATOM 712 O O . PRO A 1 93 ? -23.337 -1.227 -40.804 1.00 78.50 93 PRO A O 1
ATOM 715 N N . PHE A 1 94 ? -23.557 -3.456 -40.617 1.00 75.00 94 PHE A N 1
ATOM 716 C CA . PHE A 1 94 ? -23.325 -3.722 -42.035 1.00 75.00 94 PHE A CA 1
ATOM 717 C C . PHE A 1 94 ? -24.326 -2.957 -42.916 1.00 75.00 94 PHE A C 1
ATOM 719 O O . PHE A 1 94 ? -25.529 -2.974 -42.668 1.00 75.00 94 PHE A O 1
ATOM 726 N N . GLY A 1 95 ? -23.820 -2.286 -43.954 1.00 73.44 95 GLY A N 1
ATOM 727 C CA . GLY A 1 95 ? -24.626 -1.508 -44.903 1.00 73.44 95 GLY A CA 1
ATOM 728 C C . GLY A 1 95 ? -24.754 -0.013 -44.585 1.00 73.44 95 GLY A C 1
ATOM 729 O O . GLY A 1 95 ? -25.255 0.735 -45.424 1.00 73.44 95 GLY A O 1
ATOM 730 N N . GLN A 1 96 ? -24.260 0.454 -43.433 1.00 70.81 96 GLN A N 1
ATOM 731 C CA . GLN A 1 96 ? -24.269 1.875 -43.082 1.00 70.81 96 GLN A CA 1
ATOM 732 C C . GLN A 1 96 ? -22.933 2.543 -43.445 1.00 70.81 96 GLN A C 1
ATOM 734 O O . GLN A 1 96 ? -21.858 2.065 -43.087 1.00 70.81 96 GLN A O 1
ATOM 739 N N . LYS A 1 97 ? -22.984 3.657 -44.188 1.00 63.53 97 LYS A N 1
ATOM 740 C CA . LYS A 1 97 ? -21.785 4.422 -44.568 1.00 63.53 97 LYS A CA 1
ATOM 741 C C . LYS A 1 97 ? -21.229 5.153 -43.343 1.00 63.53 97 LYS A C 1
ATOM 743 O O . LYS A 1 97 ? -21.970 5.869 -42.670 1.00 63.53 97 LYS A O 1
ATOM 748 N N . CYS A 1 98 ? -19.933 5.005 -43.076 1.00 57.53 98 CYS A N 1
ATOM 749 C CA . CYS A 1 98 ? -19.235 5.755 -42.034 1.00 57.53 98 CYS A CA 1
ATOM 750 C C . CYS A 1 98 ? -19.285 7.258 -42.355 1.00 57.53 98 CYS A C 1
ATOM 752 O O . CYS A 1 98 ? -18.648 7.713 -43.301 1.00 57.53 98 CYS A O 1
ATOM 754 N N . VAL A 1 99 ? -20.032 8.036 -41.573 1.00 59.00 99 VAL A N 1
ATOM 755 C CA . VAL A 1 99 ? -20.021 9.507 -41.636 1.00 59.00 99 VAL A CA 1
ATOM 756 C C . VAL A 1 99 ? -18.922 10.020 -40.705 1.00 59.00 99 VAL A C 1
ATOM 758 O O . VAL A 1 99 ? -19.183 10.538 -39.626 1.00 59.00 99 VAL A O 1
ATOM 761 N N . SER A 1 100 ? -17.658 9.820 -41.077 1.00 56.06 100 SER A N 1
ATOM 762 C CA . SER A 1 100 ? -16.545 10.475 -40.386 1.00 56.06 100 SER A CA 1
ATOM 763 C C . SER A 1 100 ? -16.321 11.861 -40.997 1.00 56.06 100 SER A C 1
ATOM 765 O O . SER A 1 100 ? -15.778 11.970 -42.093 1.00 56.06 100 SER A O 1
ATOM 767 N N . HIS A 1 101 ? -16.693 12.930 -40.285 1.00 51.53 101 HIS A N 1
ATOM 768 C CA . HIS A 1 101 ? -16.325 14.320 -40.619 1.00 51.53 101 HIS A CA 1
ATOM 769 C C . HIS A 1 101 ? -14.883 14.650 -40.170 1.00 51.53 101 HIS A C 1
ATOM 771 O O . HIS A 1 101 ? -14.572 15.745 -39.709 1.00 51.53 101 HIS A O 1
ATOM 777 N N . VAL A 1 102 ? -13.985 13.673 -40.272 1.00 54.50 102 VAL A N 1
ATOM 778 C CA . VAL A 1 102 ? -12.550 13.861 -40.081 1.00 54.50 102 VAL A CA 1
ATOM 779 C C . VAL A 1 102 ? -11.914 13.286 -41.332 1.00 54.50 102 VAL A C 1
ATOM 781 O O . VAL A 1 102 ? -11.929 12.074 -41.542 1.00 54.50 102 VAL A O 1
ATOM 784 N N . GLN A 1 103 ? -11.432 14.161 -42.215 1.00 50.16 103 GLN A N 1
ATOM 785 C CA . GLN A 1 103 ? -10.558 13.752 -43.307 1.00 50.16 103 GLN A CA 1
ATOM 786 C C . GLN A 1 103 ? -9.250 13.281 -42.676 1.00 50.16 103 GLN A C 1
ATOM 788 O O . GLN A 1 103 ? -8.358 14.074 -42.396 1.00 50.16 103 GLN A O 1
ATOM 793 N N . VAL A 1 104 ? -9.167 11.986 -42.392 1.00 53.09 104 VAL A N 1
ATOM 794 C CA . VAL A 1 104 ? -7.909 11.360 -42.004 1.00 53.09 104 VAL A CA 1
ATOM 795 C C . VAL A 1 104 ? -7.127 11.148 -43.296 1.00 53.09 104 VAL A C 1
ATOM 797 O O . VAL A 1 104 ? -7.566 10.393 -44.166 1.00 53.09 104 VAL A O 1
ATOM 800 N N . ASP A 1 105 ? -6.008 11.855 -43.463 1.00 54.56 105 ASP A N 1
ATOM 801 C CA . ASP A 1 105 ? -5.144 11.677 -44.630 1.00 54.56 105 ASP A CA 1
ATOM 802 C C . ASP A 1 105 ? -4.531 10.270 -44.590 1.00 54.56 105 ASP A C 1
ATOM 804 O O . ASP A 1 105 ? -3.617 9.972 -43.816 1.00 54.56 105 ASP A O 1
ATOM 808 N N . SER A 1 106 ? -5.066 9.385 -45.432 1.00 57.59 106 SER A N 1
ATOM 809 C CA . SER A 1 106 ? -4.639 7.987 -45.541 1.00 57.59 106 SER A CA 1
ATOM 810 C C . SER A 1 106 ? -3.132 7.858 -45.795 1.00 57.59 106 SER A C 1
ATOM 812 O O . SER A 1 106 ? -2.518 6.890 -45.352 1.00 57.59 106 SER A O 1
ATOM 814 N N . ARG A 1 107 ? -2.506 8.852 -46.445 1.00 57.72 107 ARG A N 1
ATOM 815 C CA . ARG A 1 107 ? -1.067 8.839 -46.756 1.00 57.72 107 ARG A CA 1
ATOM 816 C C . ARG A 1 107 ? -0.194 8.968 -45.510 1.00 57.72 107 ARG A C 1
ATOM 818 O O . ARG A 1 107 ? 0.935 8.482 -45.499 1.00 57.72 107 ARG A O 1
ATOM 825 N N . GLU A 1 108 ? -0.689 9.618 -44.458 1.00 59.03 108 GLU A N 1
ATOM 826 C CA . GLU A 1 108 ? 0.040 9.748 -43.195 1.00 59.03 108 GLU A CA 1
ATOM 827 C C . GLU A 1 108 ? -0.031 8.457 -42.365 1.00 59.03 108 GLU A C 1
ATOM 829 O O . GLU A 1 108 ? 0.949 8.079 -41.718 1.00 59.03 108 GLU A O 1
ATOM 834 N N . LEU A 1 109 ? -1.158 7.739 -42.430 1.00 55.50 109 LEU A N 1
ATOM 835 C CA . LEU A 1 109 ? -1.324 6.428 -41.796 1.00 55.50 109 LEU A CA 1
ATOM 836 C C . LEU A 1 109 ? -0.426 5.363 -42.437 1.00 55.50 109 LEU A C 1
ATOM 838 O O . LEU A 1 109 ? 0.208 4.608 -41.703 1.00 55.50 109 LEU A O 1
ATOM 842 N N . ASP A 1 110 ? -0.284 5.364 -43.766 1.00 56.91 110 ASP A N 1
ATOM 843 C CA . ASP A 1 110 ? 0.589 4.423 -44.490 1.00 56.91 110 ASP A CA 1
ATOM 844 C C . ASP A 1 110 ? 2.087 4.623 -44.194 1.00 56.91 110 ASP A C 1
ATOM 846 O O . ASP A 1 110 ? 2.881 3.683 -44.283 1.00 56.91 110 ASP A O 1
ATOM 850 N N . ARG A 1 111 ? 2.507 5.832 -43.788 1.00 62.06 111 ARG A N 1
ATOM 851 C CA . ARG A 1 111 ? 3.900 6.089 -43.362 1.00 62.06 111 ARG A CA 1
ATOM 852 C C . ARG A 1 111 ? 4.212 5.509 -41.984 1.00 62.06 111 ARG A C 1
ATOM 854 O O . ARG A 1 111 ? 5.383 5.282 -41.668 1.00 62.06 111 ARG A O 1
ATOM 861 N N . ARG A 1 112 ? 3.200 5.265 -41.147 1.00 59.19 112 ARG A N 1
ATOM 862 C CA . ARG A 1 112 ? 3.372 4.624 -39.840 1.00 59.19 112 ARG A CA 1
ATOM 863 C C . ARG A 1 112 ? 3.439 3.122 -40.087 1.00 59.19 112 ARG A C 1
ATOM 865 O O . ARG A 1 112 ? 2.423 2.535 -40.423 1.00 59.19 112 ARG A O 1
ATOM 872 N N . LYS A 1 113 ? 4.636 2.531 -39.950 1.00 58.62 113 LYS A N 1
ATOM 873 C CA . LYS A 1 113 ? 4.965 1.106 -40.178 1.00 58.62 113 LYS A CA 1
ATOM 874 C C . LYS A 1 113 ? 3.913 0.132 -39.616 1.00 58.62 113 LYS A C 1
ATOM 876 O O . LYS A 1 113 ? 4.090 -0.442 -38.544 1.00 58.62 113 LYS A O 1
ATOM 881 N N . THR A 1 114 ? 2.835 -0.083 -40.353 1.00 59.88 114 THR A N 1
ATOM 882 C CA . THR A 1 114 ? 1.946 -1.225 -40.200 1.00 59.88 114 THR A CA 1
ATOM 883 C C . THR A 1 114 ? 2.563 -2.376 -40.988 1.00 59.88 114 THR A C 1
ATOM 885 O O . THR A 1 114 ? 3.291 -2.155 -41.960 1.00 59.88 114 THR A O 1
ATOM 888 N N . LEU A 1 115 ? 2.368 -3.612 -40.517 1.00 49.00 115 LEU A N 1
ATOM 889 C CA . LEU A 1 115 ? 2.832 -4.801 -41.229 1.00 49.00 115 LEU A CA 1
ATOM 890 C C . LEU A 1 115 ? 2.226 -4.782 -42.639 1.00 49.00 115 LEU A C 1
ATOM 892 O O . LEU A 1 115 ? 1.025 -4.989 -42.803 1.00 49.00 115 LEU A O 1
ATOM 896 N N . GLN A 1 116 ? 3.055 -4.508 -43.645 1.00 51.66 116 GLN A N 1
ATOM 897 C CA . GLN A 1 116 ? 2.639 -4.577 -45.038 1.00 51.66 116 GLN A CA 1
ATOM 898 C C . GLN A 1 116 ? 2.402 -6.047 -45.380 1.00 51.66 116 GLN A C 1
ATOM 900 O O . GLN A 1 116 ? 3.343 -6.836 -45.462 1.00 51.66 116 GLN A O 1
ATOM 905 N N . VAL A 1 117 ? 1.136 -6.422 -45.557 1.00 52.41 117 VAL A N 1
ATOM 906 C CA . VAL A 1 117 ? 0.780 -7.718 -46.132 1.00 52.41 117 VAL A CA 1
ATOM 907 C C . VAL A 1 117 ? 1.170 -7.665 -47.603 1.00 52.41 117 VAL A C 1
ATOM 909 O O . VAL A 1 117 ? 0.551 -6.965 -48.402 1.00 52.41 117 VAL A O 1
ATOM 912 N N . THR A 1 118 ? 2.240 -8.366 -47.960 1.00 48.31 118 THR A N 1
ATOM 913 C CA . THR A 1 118 ? 2.648 -8.514 -49.355 1.00 48.31 118 THR A CA 1
ATOM 914 C C . THR A 1 118 ? 1.608 -9.385 -50.053 1.00 48.31 118 THR A C 1
ATOM 916 O O . THR A 1 118 ? 1.487 -10.573 -49.758 1.00 48.31 118 THR A O 1
ATOM 919 N N . MET A 1 119 ? 0.818 -8.797 -50.951 1.00 52.88 119 MET A N 1
ATOM 920 C CA . MET A 1 119 ? -0.077 -9.577 -51.805 1.00 52.88 119 MET A CA 1
ATOM 921 C C . MET A 1 119 ? 0.780 -10.418 -52.765 1.00 52.88 119 MET A C 1
ATOM 923 O O . MET A 1 119 ? 1.715 -9.874 -53.361 1.00 52.88 119 MET A O 1
ATOM 927 N N . PRO A 1 120 ? 0.504 -11.723 -52.932 1.00 46.53 120 PRO A N 1
ATOM 928 C CA . PRO A 1 120 ? 1.266 -12.554 -53.851 1.00 46.53 120 PRO A CA 1
ATOM 929 C C . PRO A 1 120 ? 1.028 -12.083 -55.290 1.00 46.53 120 PRO A C 1
ATOM 931 O O . PRO A 1 120 ? -0.111 -11.968 -55.745 1.00 46.53 120 PRO A O 1
ATOM 934 N N . VAL A 1 121 ? 2.122 -11.798 -55.999 1.00 51.09 121 VAL A N 1
ATOM 935 C CA . VAL A 1 121 ? 2.113 -11.436 -57.419 1.00 51.09 121 VAL A CA 1
ATOM 936 C C . VAL A 1 121 ? 1.594 -12.631 -58.217 1.00 51.09 121 VAL A C 1
ATOM 938 O O . VAL A 1 121 ? 2.172 -13.716 -58.175 1.00 51.09 121 VAL A O 1
ATOM 941 N N . LYS A 1 122 ? 0.487 -12.435 -58.938 1.00 53.56 122 LYS A N 1
ATOM 942 C CA . LYS A 1 122 ? -0.029 -13.412 -59.899 1.00 53.56 122 LYS A CA 1
ATOM 943 C C . LYS A 1 122 ? 0.879 -13.385 -61.137 1.00 53.56 122 LYS A C 1
ATOM 945 O O . LYS A 1 122 ? 1.009 -12.310 -61.723 1.00 53.56 122 LYS A O 1
ATOM 950 N N . PRO A 1 123 ? 1.502 -14.504 -61.543 1.00 45.25 123 PRO A N 1
ATOM 951 C CA . PRO A 1 123 ? 2.291 -14.527 -62.766 1.00 45.25 123 PRO A CA 1
ATOM 952 C C . PRO A 1 123 ? 1.368 -14.347 -63.977 1.00 45.25 123 PRO A C 1
ATOM 954 O O . PRO A 1 123 ? 0.316 -14.984 -64.079 1.00 45.25 123 PRO A O 1
ATOM 957 N N . THR A 1 124 ? 1.757 -13.445 -64.874 1.00 48.59 124 THR A N 1
ATOM 958 C CA . THR A 1 124 ? 1.208 -13.320 -66.222 1.00 48.59 124 THR A CA 1
ATOM 959 C C . THR A 1 124 ? 1.682 -14.523 -67.032 1.00 48.59 124 THR A C 1
ATOM 961 O O . THR A 1 124 ? 2.869 -14.655 -67.314 1.00 48.59 124 THR A O 1
ATOM 964 N N . ASN A 1 125 ? 0.763 -15.433 -67.362 1.00 46.22 125 ASN A N 1
ATOM 965 C CA . ASN A 1 125 ? 0.986 -16.379 -68.451 1.00 46.22 125 ASN A CA 1
ATOM 966 C C . ASN A 1 125 ? 0.825 -15.597 -69.755 1.00 46.22 125 ASN A C 1
ATOM 968 O O . ASN A 1 125 ? -0.302 -15.407 -70.211 1.00 46.22 125 ASN A O 1
ATOM 972 N N . ASP A 1 126 ? 1.939 -15.151 -70.324 1.00 48.91 126 ASP A N 1
ATOM 973 C CA . ASP A 1 126 ? 2.009 -14.864 -71.752 1.00 48.91 126 ASP A CA 1
ATOM 974 C C . ASP A 1 126 ? 2.106 -16.216 -72.458 1.00 48.91 126 ASP A C 1
ATOM 976 O O . ASP A 1 126 ? 3.100 -16.929 -72.329 1.00 48.91 126 ASP A O 1
ATOM 980 N N . ASN A 1 127 ? 1.029 -16.609 -73.130 1.00 48.84 127 ASN A N 1
ATOM 981 C CA . ASN A 1 127 ? 1.015 -17.771 -74.006 1.00 48.84 127 ASN A CA 1
ATOM 982 C C . ASN A 1 127 ? 0.355 -17.346 -75.319 1.00 48.84 127 ASN A C 1
ATOM 984 O O . ASN A 1 127 ? -0.800 -17.678 -75.575 1.00 48.84 127 ASN A O 1
ATOM 988 N N . ASP A 1 128 ? 1.106 -16.569 -76.097 1.00 45.88 128 ASP A N 1
ATOM 989 C CA . ASP A 1 128 ? 0.895 -16.372 -77.527 1.00 45.88 128 ASP A CA 1
ATOM 990 C C . ASP A 1 128 ? 2.043 -17.089 -78.250 1.00 45.88 128 ASP A C 1
ATOM 992 O O . ASP A 1 128 ? 3.171 -16.597 -78.237 1.00 45.88 128 ASP A O 1
ATOM 996 N N . GLU A 1 129 ? 1.759 -18.300 -78.747 1.00 39.50 129 GLU A N 1
ATOM 997 C CA . GLU A 1 129 ? 2.040 -18.846 -80.098 1.00 39.50 129 GLU A CA 1
ATOM 998 C C . GLU A 1 129 ? 1.937 -20.384 -80.105 1.00 39.50 129 GLU A C 1
ATOM 1000 O O . GLU A 1 129 ? 2.675 -21.063 -79.351 1.00 39.50 129 GLU A O 1
#

Secondary structure (DSSP, 8-state):
--EEEEESSS-EEEEEESS--SS--TTSPTT-EEEE-SPPPEETTEEEE-TTTEEEEE---HHHHHHHHHHHHHHTT---STTSTTSPPPP--TT------S---HHHHHHS------PPPPP------

Foldseek 3Di:
DDWDWDDPPPDIAIEDAQDDDDVDDPPQAAPWDKAFADDFDADPRYTHDDPVGIDTPGDHDVVRRVVVVVVVVCVVVPLPDEPDVNHDDPDDPPPDDDPDPDPDPVVVVVVPDDPDPDDDDDDDPPDDD

pLDDT: mean 77.95, std 18.66, range [39.5, 97.44]

Radius of gyration: 26.73 Å; chains: 1; bounding box: 39×33×97 Å

InterPro domains:
  IPR013894 RecQ mediated genome instability protein 1, OB-fold domain [PF08585] (1-72)
  IPR042470 RecQ mediated genome instability protein, N-terminal OB-fold domain superfamily [G3DSA:2.40.50.770] (1-78)